Protein AF-A0AA35ZD30-F1 (afdb_monomer_lite)

pLDDT: mean 78.71, std 21.16, range [31.17, 97.94]

Foldseek 3Di:
DPPVVVCVVVVVVVVPPPQPQQDFLLNVCVVVVPDPCCLVVPQLVVQCVVVVDDSVCSRRHGPVVSVVVCVVQVVVPPDDGDDDDADVVGPVVVVVVVVVVCVVVVHDDDPQWDFDDWDDDPPDIDTDIDGHDDPDCPDPPPDPDDD

Secondary structure (DSSP, 8-state):
--SSHHHHHHHHHTTTTSS-TT-BHHHHHHHHT--HHHIIIIIHHHHHHHHT--GGGGGGSBHHHHHHHHHHTTTT-TT--------TT-HHHHHHHHHHHHHHTT-----SEEEEEEEEETTEEEEEEEE--------S-SSSS--

InterPro domains:
  IPR036188 FAD/NAD(P)-binding domain superfamily [SSF51905] (21-124)
  IPR050464 Zeta Carotene Desaturase and Related Oxidoreductases [PTHR42923] (16-121)

Structure (mmCIF, N/CA/C/O backbone):
data_AF-A0AA35ZD30-F1
#
_entry.id   AF-A0AA35ZD30-F1
#
loop_
_atom_site.group_PDB
_atom_site.id
_atom_site.type_symbol
_atom_site.label_atom_id
_atom_site.label_alt_id
_atom_site.label_comp_id
_atom_site.label_asym_id
_atom_site.label_entity_id
_atom_site.label_seq_id
_atom_site.pdbx_PDB_ins_code
_atom_site.Cartn_x
_atom_site.Cartn_y
_atom_site.Cartn_z
_atom_site.occupancy
_atom_site.B_iso_or_equiv
_atom_site.auth_seq_id
_atom_site.auth_comp_id
_atom_site.auth_asym_id
_atom_site.auth_atom_id
_atom_site.pdbx_PDB_model_num
ATOM 1 N N . MET A 1 1 ? 9.540 22.597 -26.227 1.00 37.00 1 MET A N 1
ATOM 2 C CA . MET A 1 1 ? 9.504 21.216 -26.758 1.00 37.00 1 MET A CA 1
ATOM 3 C C . MET A 1 1 ? 9.626 20.162 -25.636 1.00 37.00 1 MET A C 1
ATOM 5 O O . MET A 1 1 ? 10.320 19.176 -25.801 1.00 37.00 1 MET A O 1
ATOM 9 N N . LEU A 1 2 ? 8.950 20.347 -24.489 1.00 32.16 2 LEU A N 1
ATOM 10 C CA . LEU A 1 2 ? 8.873 19.353 -23.390 1.00 32.16 2 LEU A CA 1
ATOM 11 C C . LEU A 1 2 ? 7.456 19.239 -22.788 1.00 32.16 2 LEU A C 1
ATOM 13 O O . LEU A 1 2 ? 7.223 18.445 -21.886 1.00 32.16 2 LEU A O 1
ATOM 17 N N . ALA A 1 3 ? 6.490 20.010 -23.299 1.00 32.00 3 ALA A N 1
ATOM 18 C CA . ALA A 1 3 ? 5.101 19.966 -22.841 1.00 32.00 3 ALA A CA 1
ATOM 19 C C . ALA A 1 3 ? 4.276 18.854 -23.523 1.00 32.00 3 ALA A C 1
ATOM 21 O O . ALA A 1 3 ? 3.202 18.517 -23.044 1.00 32.00 3 ALA A O 1
ATOM 22 N N . SER A 1 4 ? 4.787 18.249 -24.603 1.00 39.75 4 SER A N 1
ATOM 23 C CA . SER A 1 4 ? 4.033 17.289 -25.427 1.00 39.75 4 SER A CA 1
ATOM 24 C C . SER A 1 4 ? 4.191 15.821 -25.004 1.00 39.75 4 SER A C 1
ATOM 26 O O . SER A 1 4 ? 3.427 14.985 -25.463 1.00 39.75 4 SER A O 1
ATOM 28 N N . SER A 1 5 ? 5.134 15.488 -24.112 1.00 43.97 5 SER A N 1
ATOM 29 C CA . SER A 1 5 ? 5.303 14.113 -23.596 1.00 43.97 5 SER A CA 1
ATOM 30 C C . SER A 1 5 ? 4.471 13.842 -22.334 1.00 43.97 5 SER A C 1
ATOM 32 O O . SER A 1 5 ? 4.043 12.713 -22.108 1.00 43.97 5 SER A O 1
ATOM 34 N N . LYS A 1 6 ? 4.183 14.881 -21.537 1.00 39.41 6 LYS A N 1
ATOM 35 C CA . LYS A 1 6 ? 3.445 14.762 -20.266 1.00 39.41 6 LYS A CA 1
ATOM 36 C C . LYS A 1 6 ? 1.958 14.445 -20.468 1.00 39.41 6 LYS A C 1
ATOM 38 O O . LYS A 1 6 ? 1.339 13.843 -19.599 1.00 39.41 6 LYS A O 1
ATOM 43 N N . VAL A 1 7 ? 1.416 14.859 -21.612 1.00 41.09 7 VAL A N 1
ATOM 44 C CA . VAL A 1 7 ? 0.017 14.647 -21.997 1.00 41.09 7 VAL A CA 1
ATOM 45 C C . VAL A 1 7 ? -0.193 13.223 -22.526 1.00 41.09 7 VAL A C 1
ATOM 47 O O . VAL A 1 7 ? -1.138 12.578 -22.100 1.00 41.09 7 VAL A O 1
ATOM 50 N N . MET A 1 8 ? 0.748 12.668 -23.304 1.00 41.56 8 MET A N 1
ATOM 51 C CA . MET A 1 8 ? 0.656 11.287 -23.812 1.00 41.56 8 MET A CA 1
ATOM 52 C C . MET A 1 8 ? 0.551 10.249 -22.683 1.00 41.56 8 MET A C 1
ATOM 54 O O . MET A 1 8 ? -0.404 9.493 -22.654 1.00 41.56 8 MET A O 1
ATOM 58 N N . TYR A 1 9 ? 1.442 10.266 -21.683 1.00 45.41 9 TYR A N 1
ATOM 59 C CA . TYR A 1 9 ? 1.444 9.220 -20.640 1.00 45.41 9 TYR A CA 1
ATOM 60 C C . TYR A 1 9 ? 0.187 9.224 -19.745 1.00 45.41 9 TYR A C 1
ATOM 62 O O . TYR A 1 9 ? -0.208 8.186 -19.222 1.00 45.41 9 TYR A O 1
ATOM 70 N N . LEU A 1 10 ? -0.449 10.387 -19.551 1.00 42.97 10 LEU A N 1
ATOM 71 C CA . LEU A 1 10 ? -1.647 10.524 -18.712 1.00 42.97 10 LEU A CA 1
ATOM 72 C C . LEU A 1 10 ? -2.951 10.355 -19.508 1.00 42.97 10 LEU A C 1
ATOM 74 O O . LEU A 1 10 ? -3.907 9.788 -18.979 1.00 42.97 10 LEU A O 1
ATOM 78 N N . GLU A 1 11 ? -2.993 10.791 -20.771 1.00 45.66 11 GLU A N 1
ATOM 79 C CA . GLU A 1 11 ? -4.146 10.569 -21.657 1.00 45.66 11 GLU A CA 1
ATOM 80 C C . GLU A 1 11 ? -4.261 9.106 -22.111 1.00 45.66 11 GLU A C 1
ATOM 82 O O . GLU A 1 11 ? -5.369 8.617 -22.333 1.00 45.66 11 GLU A O 1
ATOM 87 N N . GLU A 1 12 ? -3.144 8.382 -22.192 1.00 48.53 12 GLU A N 1
ATOM 88 C CA . GLU A 1 12 ? -3.114 6.948 -22.502 1.00 48.53 12 GLU A CA 1
ATOM 89 C C . GLU A 1 12 ? -3.554 6.107 -21.284 1.00 48.53 12 GLU A C 1
ATOM 91 O O . GLU A 1 12 ? -4.259 5.115 -21.440 1.00 48.53 12 GLU A O 1
ATOM 96 N N . PHE A 1 13 ? -3.295 6.566 -20.050 1.00 46.81 13 PHE A N 1
ATOM 97 C CA . PHE A 1 13 ? -3.707 5.864 -18.822 1.00 46.81 13 PHE A CA 1
ATOM 98 C C . PHE A 1 13 ? -5.196 6.044 -18.476 1.00 46.81 13 PHE A C 1
ATOM 100 O O . PHE A 1 13 ? -5.800 5.154 -17.883 1.00 46.81 13 PHE A O 1
ATOM 107 N N . GLN A 1 14 ? -5.847 7.143 -18.880 1.00 48.19 14 GLN A N 1
ATOM 108 C CA . GLN A 1 14 ? -7.320 7.219 -18.824 1.00 48.19 14 GLN A CA 1
ATOM 109 C C . GLN A 1 14 ? -7.992 6.236 -19.805 1.00 48.19 14 GLN A C 1
ATOM 111 O O . GLN A 1 14 ? -9.171 5.927 -19.642 1.00 48.19 14 GLN A O 1
ATOM 116 N N . ARG A 1 15 ? -7.231 5.692 -20.770 1.00 47.25 15 ARG A N 1
ATOM 117 C CA . ARG A 1 15 ? -7.611 4.573 -21.646 1.00 47.25 15 ARG A CA 1
ATOM 118 C C . ARG A 1 15 ? -7.031 3.221 -21.206 1.00 47.25 15 ARG A C 1
ATOM 120 O O . ARG A 1 15 ? -7.078 2.286 -21.996 1.00 47.25 15 ARG A O 1
ATOM 127 N N . ASN A 1 16 ? -6.544 3.059 -19.969 1.00 51.16 16 ASN A N 1
ATOM 128 C CA . ASN A 1 16 ? -6.141 1.745 -19.426 1.00 51.16 16 ASN A CA 1
ATOM 129 C C . ASN A 1 16 ? -7.343 0.830 -19.121 1.00 51.16 16 ASN A C 1
ATOM 131 O O . ASN A 1 16 ? -7.449 0.237 -18.051 1.00 51.16 16 ASN A O 1
ATOM 135 N N . GLN A 1 17 ? -8.266 0.714 -20.070 1.00 50.81 17 GLN A N 1
ATOM 136 C CA . GLN A 1 17 ? -9.267 -0.347 -20.094 1.00 50.81 17 GLN A CA 1
ATOM 137 C C . GLN A 1 17 ? -8.713 -1.642 -20.722 1.00 50.81 17 GLN A C 1
ATOM 139 O O . GLN A 1 17 ? -9.385 -2.663 -20.643 1.00 50.81 17 GLN A O 1
ATOM 144 N N . ASP A 1 18 ? -7.491 -1.618 -21.279 1.00 53.69 18 ASP A N 1
ATOM 145 C CA . ASP A 1 18 ? -6.877 -2.753 -21.990 1.00 53.69 18 ASP A CA 1
ATOM 146 C C . ASP A 1 18 ? -5.871 -3.580 -21.162 1.00 53.69 18 ASP A C 1
ATOM 148 O O . ASP A 1 18 ? -5.391 -4.604 -21.646 1.00 53.69 18 ASP A O 1
ATOM 152 N N . ILE A 1 19 ? -5.537 -3.188 -19.921 1.00 61.03 19 ILE A N 1
ATOM 153 C CA . ILE A 1 19 ? -4.709 -4.043 -19.049 1.00 61.03 19 ILE A CA 1
ATOM 154 C C . ILE A 1 19 ? -5.625 -5.079 -18.412 1.00 61.03 19 ILE A C 1
ATOM 156 O O . ILE A 1 19 ? -6.467 -4.737 -17.576 1.00 61.03 19 ILE A O 1
ATOM 160 N N . SER A 1 20 ? -5.442 -6.347 -18.778 1.00 68.69 20 SER A N 1
ATOM 161 C CA . SER A 1 20 ? -6.152 -7.431 -18.113 1.00 68.69 20 SER A CA 1
ATOM 162 C C . SER A 1 20 ? -5.804 -7.425 -16.624 1.00 68.69 20 SER A C 1
ATOM 164 O O . SER A 1 20 ? -4.640 -7.293 -16.239 1.00 68.69 20 SER A O 1
ATOM 166 N N . HIS A 1 21 ? -6.805 -7.605 -15.760 1.00 72.31 21 HIS A N 1
ATOM 167 C CA . HIS A 1 21 ? -6.572 -7.748 -14.319 1.00 72.31 21 HIS A CA 1
ATOM 168 C C . HIS A 1 21 ? -5.692 -8.964 -13.979 1.00 72.31 21 HIS A C 1
ATOM 170 O O . HIS A 1 21 ? -5.101 -8.998 -12.895 1.00 72.31 21 HIS A O 1
ATOM 176 N N . ASP A 1 22 ? -5.577 -9.904 -14.918 1.00 81.75 22 ASP A N 1
ATOM 177 C CA . ASP A 1 22 ? -4.798 -11.131 -14.792 1.00 81.75 22 ASP A CA 1
ATOM 178 C C . ASP A 1 22 ? -3.335 -10.979 -15.249 1.00 81.75 22 ASP A C 1
ATOM 180 O O . ASP A 1 22 ? -2.520 -11.859 -14.966 1.00 81.75 22 ASP A O 1
ATOM 184 N N . ASP A 1 23 ? -2.971 -9.872 -15.911 1.00 88.44 23 ASP A N 1
ATOM 185 C CA . ASP A 1 23 ? -1.604 -9.672 -16.399 1.00 88.44 23 ASP A CA 1
ATOM 186 C C . ASP A 1 23 ? -0.630 -9.408 -15.248 1.00 88.44 23 ASP A C 1
ATOM 188 O O . ASP A 1 23 ? -0.871 -8.601 -14.335 1.00 88.44 23 ASP A O 1
ATOM 192 N N . THR A 1 24 ? 0.533 -10.053 -15.318 1.00 94.69 24 THR A N 1
ATOM 193 C CA . THR A 1 24 ? 1.618 -9.799 -14.373 1.00 94.69 24 THR A CA 1
ATOM 194 C C . THR A 1 24 ? 2.458 -8.597 -14.801 1.00 94.69 24 THR A C 1
ATOM 196 O O . THR A 1 24 ? 2.504 -8.213 -15.973 1.00 94.69 24 THR A O 1
ATOM 199 N N . LEU A 1 25 ? 3.197 -8.006 -13.856 1.00 91.75 25 LEU A N 1
ATOM 200 C CA . LEU A 1 25 ? 4.192 -6.974 -14.157 1.00 91.75 25 LEU A CA 1
ATOM 201 C C . LEU A 1 25 ? 5.199 -7.449 -15.212 1.00 91.75 25 LEU A C 1
ATOM 203 O O . LEU A 1 25 ? 5.630 -6.647 -16.038 1.00 91.75 25 LEU A O 1
ATOM 207 N N . TRP A 1 26 ? 5.550 -8.737 -15.213 1.00 93.81 26 TRP A N 1
ATOM 208 C CA . TRP A 1 26 ? 6.401 -9.322 -16.244 1.00 93.81 26 TRP A CA 1
ATOM 209 C C . TRP A 1 26 ? 5.797 -9.202 -17.646 1.00 93.81 26 TRP A C 1
ATOM 211 O O . TRP A 1 26 ? 6.482 -8.748 -18.565 1.00 93.81 26 TRP A O 1
ATOM 221 N N . ASP A 1 27 ? 4.526 -9.574 -17.806 1.00 91.44 27 ASP A N 1
ATOM 222 C CA . ASP A 1 27 ? 3.831 -9.553 -19.099 1.00 91.44 27 ASP A CA 1
ATOM 223 C C . ASP A 1 27 ? 3.740 -8.126 -19.644 1.00 91.44 27 ASP A C 1
ATOM 225 O O . ASP A 1 27 ? 4.051 -7.868 -20.813 1.00 91.44 27 ASP A O 1
ATOM 229 N N . PHE A 1 28 ? 3.433 -7.171 -18.764 1.00 89.12 28 PHE A N 1
ATOM 230 C CA . PHE A 1 28 ? 3.413 -5.750 -19.095 1.00 89.12 28 PHE A CA 1
ATOM 231 C C . PHE A 1 28 ? 4.792 -5.242 -19.538 1.00 89.12 28 PHE A C 1
ATOM 233 O O . PHE A 1 28 ? 4.936 -4.607 -20.583 1.00 89.12 28 PHE A O 1
ATOM 240 N N . ILE A 1 29 ? 5.839 -5.552 -18.776 1.00 90.81 29 ILE A N 1
ATOM 241 C CA . ILE A 1 29 ? 7.193 -5.073 -19.069 1.00 90.81 29 ILE A CA 1
ATOM 242 C C . ILE A 1 29 ? 7.717 -5.639 -20.386 1.00 90.81 29 ILE A C 1
ATOM 244 O O . ILE A 1 29 ? 8.316 -4.913 -21.185 1.00 90.81 29 ILE A O 1
ATOM 248 N N . LYS A 1 30 ? 7.492 -6.937 -20.605 1.00 90.31 30 LYS A N 1
ATOM 249 C CA . LYS A 1 30 ? 7.960 -7.647 -21.789 1.00 90.31 30 LYS A CA 1
ATOM 250 C C . LYS A 1 30 ? 7.258 -7.157 -23.054 1.00 90.31 30 LYS A C 1
ATOM 252 O O . LYS A 1 30 ? 7.929 -6.969 -24.064 1.00 90.31 30 LYS A O 1
ATOM 257 N N . SER A 1 31 ? 5.944 -6.930 -23.000 1.00 87.19 31 SER A N 1
ATOM 258 C CA . SER A 1 31 ? 5.163 -6.437 -24.147 1.00 87.19 31 SER A CA 1
ATOM 259 C C . SER A 1 31 ? 5.542 -5.014 -24.567 1.00 87.19 31 SER A C 1
ATOM 261 O O . SER A 1 31 ? 5.536 -4.712 -25.756 1.00 87.19 31 SER A O 1
ATOM 263 N N . HIS A 1 32 ? 5.947 -4.167 -23.618 1.00 85.00 32 HIS A N 1
ATOM 264 C CA . HIS A 1 32 ? 6.280 -2.759 -23.866 1.00 85.00 32 HIS A CA 1
ATOM 265 C C . HIS A 1 32 ? 7.790 -2.490 -23.998 1.00 85.00 32 HIS A C 1
ATOM 267 O O . HIS A 1 32 ? 8.204 -1.355 -24.229 1.00 85.00 32 HIS A O 1
ATOM 273 N N . GLY A 1 33 ? 8.632 -3.522 -23.866 1.00 89.06 33 GLY A N 1
ATOM 274 C CA . GLY A 1 33 ? 10.070 -3.429 -24.125 1.00 89.06 33 GLY A CA 1
ATOM 275 C C . GLY A 1 33 ? 10.871 -2.632 -23.087 1.00 89.06 33 GLY A C 1
ATOM 276 O O . GLY A 1 33 ? 11.885 -2.026 -23.439 1.00 89.06 33 GLY A O 1
ATOM 277 N N . TYR A 1 34 ? 10.459 -2.616 -21.813 1.00 88.12 34 TYR A N 1
ATOM 278 C CA . TYR A 1 34 ? 11.220 -1.903 -20.777 1.00 88.12 34 TYR A CA 1
ATOM 279 C C . TYR A 1 34 ? 12.560 -2.584 -20.468 1.00 88.12 34 TYR A C 1
ATOM 281 O O . TYR A 1 34 ? 12.651 -3.805 -20.317 1.00 88.12 34 TYR A O 1
ATOM 289 N N . SER A 1 35 ? 13.609 -1.773 -20.308 1.00 92.69 35 SER A N 1
ATOM 290 C CA . SER A 1 35 ? 14.978 -2.264 -20.131 1.00 92.69 35 SER A CA 1
ATOM 291 C C . SER A 1 35 ? 15.175 -3.043 -18.829 1.00 92.69 35 SER A C 1
ATOM 293 O O . SER A 1 35 ? 14.591 -2.735 -17.789 1.00 92.69 35 SER A O 1
ATOM 295 N N . GLU A 1 36 ? 16.074 -4.026 -18.861 1.00 92.94 36 GLU A N 1
ATOM 296 C CA . GLU A 1 36 ? 16.476 -4.782 -17.670 1.00 92.94 36 GLU A CA 1
ATOM 297 C C . GLU A 1 36 ? 17.051 -3.866 -16.575 1.00 92.94 36 GLU A C 1
ATOM 299 O O . GLU A 1 36 ? 16.827 -4.088 -15.385 1.00 92.94 36 GLU A O 1
ATOM 304 N N . LEU A 1 37 ? 17.742 -2.792 -16.974 1.00 93.62 37 LEU A N 1
ATOM 305 C CA . LEU A 1 37 ? 18.256 -1.788 -16.048 1.00 93.62 37 LEU A CA 1
ATOM 306 C C . LEU A 1 37 ? 17.121 -1.097 -15.285 1.00 93.62 37 LEU A C 1
ATOM 308 O O . LEU A 1 37 ? 17.191 -1.006 -14.065 1.00 93.62 37 LEU A O 1
ATOM 312 N N . PHE A 1 38 ? 16.062 -0.655 -15.969 1.00 90.31 38 PHE A N 1
ATOM 313 C CA . PHE A 1 38 ? 14.893 -0.060 -15.313 1.00 90.31 38 PHE A CA 1
ATOM 314 C C . PHE A 1 38 ? 14.237 -1.043 -14.336 1.00 90.31 38 PHE A C 1
ATOM 316 O O . PHE A 1 38 ? 13.922 -0.689 -13.198 1.00 90.31 38 PHE A O 1
ATOM 323 N N . GLN A 1 39 ? 14.094 -2.302 -14.753 1.00 91.62 39 GLN A N 1
ATOM 324 C CA . GLN A 1 39 ? 13.527 -3.352 -13.913 1.00 91.62 39 GLN A CA 1
ATOM 325 C C . GLN A 1 39 ? 14.338 -3.545 -12.625 1.00 91.62 39 GLN A C 1
ATOM 327 O O . GLN 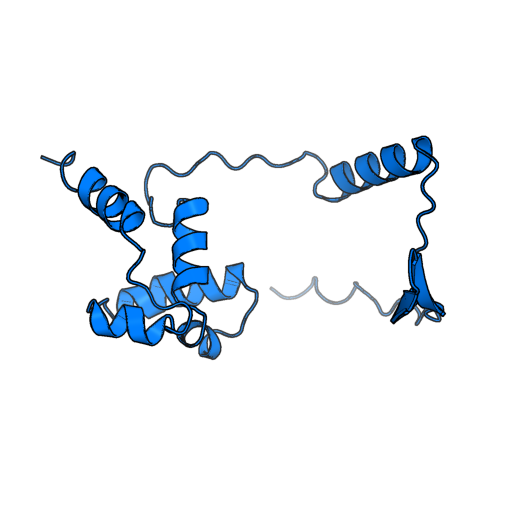A 1 39 ? 13.778 -3.508 -11.531 1.00 91.62 39 GLN A O 1
ATOM 332 N N . LYS A 1 40 ? 15.659 -3.720 -12.741 1.00 93.75 40 LYS A N 1
ATOM 333 C CA . LYS A 1 40 ? 16.544 -4.027 -11.608 1.00 93.75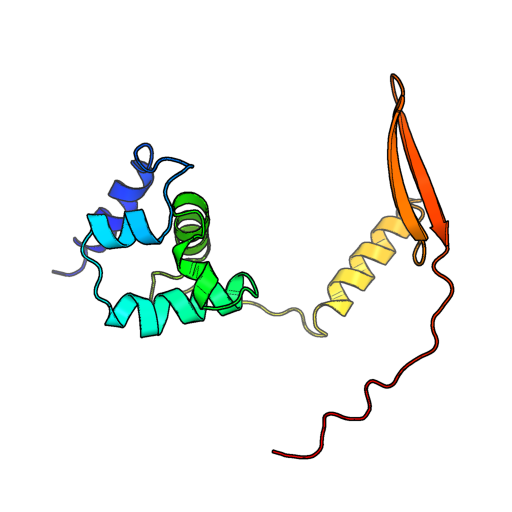 40 LYS A CA 1
ATOM 334 C C . LYS A 1 40 ? 16.853 -2.820 -10.724 1.00 93.75 40 LYS A C 1
ATOM 336 O O . LYS A 1 40 ? 16.968 -2.986 -9.516 1.00 93.75 40 LYS A O 1
ATOM 341 N N . ALA A 1 41 ? 17.006 -1.634 -11.308 1.00 91.94 41 ALA A N 1
ATOM 342 C CA . ALA A 1 41 ? 17.445 -0.441 -10.584 1.00 91.94 41 ALA A CA 1
ATOM 343 C C . ALA A 1 41 ? 16.290 0.366 -9.981 1.00 91.94 41 ALA A C 1
ATOM 345 O O . ALA A 1 41 ? 16.504 1.093 -9.015 1.00 91.94 41 ALA A O 1
ATOM 346 N N . TYR A 1 42 ? 15.080 0.252 -10.532 1.00 90.31 42 TYR A N 1
ATOM 347 C CA . TYR A 1 42 ? 13.936 1.043 -10.086 1.00 90.31 42 TYR A CA 1
ATOM 348 C C . TYR A 1 42 ? 12.758 0.164 -9.675 1.00 90.31 42 TYR A C 1
ATOM 350 O O . TYR A 1 42 ? 12.348 0.190 -8.515 1.00 90.31 42 TYR A O 1
ATOM 358 N N . LEU A 1 43 ? 12.244 -0.659 -10.593 1.00 90.88 43 LEU A N 1
ATOM 359 C CA . LEU A 1 43 ? 10.976 -1.351 -10.377 1.00 90.88 43 LEU A CA 1
ATOM 360 C C . LEU A 1 43 ? 11.047 -2.402 -9.259 1.00 90.88 43 LEU A C 1
ATOM 362 O O . LEU A 1 43 ? 10.201 -2.414 -8.368 1.00 90.88 43 LEU A O 1
ATOM 366 N N . VAL A 1 44 ? 12.051 -3.280 -9.287 1.00 94.31 44 VAL A N 1
ATOM 367 C CA . VAL A 1 44 ? 12.218 -4.334 -8.277 1.00 94.31 44 VAL A CA 1
ATOM 368 C C . VAL A 1 44 ? 12.450 -3.746 -6.883 1.00 94.31 44 VAL A C 1
ATOM 370 O O . VAL A 1 44 ? 11.713 -4.135 -5.973 1.00 94.31 44 VAL A O 1
ATOM 373 N N . PRO A 1 45 ? 13.389 -2.800 -6.682 1.00 93.31 45 PRO A N 1
ATOM 374 C CA . PRO A 1 45 ? 13.584 -2.170 -5.381 1.00 93.31 45 PRO A CA 1
ATOM 375 C C . PRO A 1 45 ? 12.325 -1.465 -4.875 1.00 93.31 45 PRO A C 1
ATOM 377 O O . PRO A 1 45 ? 11.904 -1.726 -3.751 1.00 93.31 45 PRO A O 1
ATOM 380 N N . ILE A 1 46 ? 11.674 -0.641 -5.707 1.00 91.69 46 ILE A N 1
ATOM 381 C CA . ILE A 1 4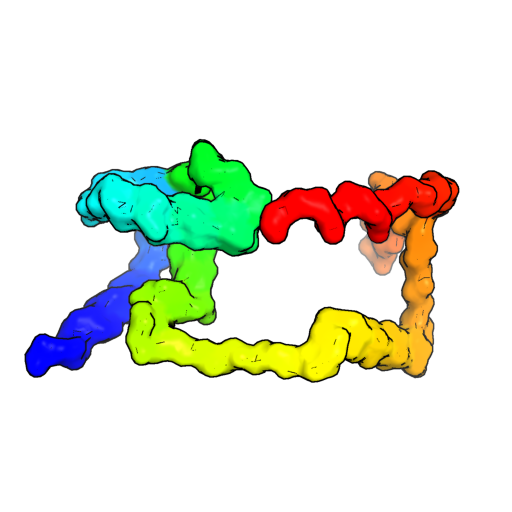6 ? 10.527 0.151 -5.251 1.00 91.69 46 ILE A CA 1
ATOM 382 C C . ILE A 1 46 ? 9.326 -0.732 -4.905 1.00 91.69 46 ILE A C 1
ATOM 384 O O . ILE A 1 46 ? 8.724 -0.544 -3.852 1.00 91.69 46 ILE A O 1
ATOM 388 N N . CYS A 1 47 ? 9.019 -1.752 -5.716 1.00 93.75 47 CYS A N 1
ATOM 389 C CA . CYS A 1 47 ? 7.942 -2.694 -5.405 1.00 93.75 47 CYS A CA 1
ATOM 390 C C . CYS A 1 47 ? 8.234 -3.472 -4.120 1.00 93.75 47 CYS A C 1
ATOM 392 O O . CYS A 1 47 ? 7.355 -3.619 -3.274 1.00 93.75 47 CYS A O 1
ATOM 394 N N . SER A 1 48 ? 9.471 -3.953 -3.963 1.00 94.12 48 SER A N 1
ATOM 395 C CA . SER A 1 48 ? 9.867 -4.723 -2.779 1.00 94.12 48 SER A CA 1
ATOM 396 C C . SER A 1 48 ? 9.725 -3.888 -1.508 1.00 94.12 48 SER A C 1
ATOM 398 O O . SER A 1 48 ? 9.226 -4.390 -0.506 1.00 94.12 48 SER A O 1
ATOM 400 N N . SER A 1 49 ? 10.096 -2.603 -1.554 1.00 92.44 49 SER A N 1
ATOM 401 C CA . SER A 1 49 ? 9.919 -1.679 -0.430 1.00 92.44 49 SER A CA 1
ATOM 402 C C . SER A 1 49 ? 8.449 -1.359 -0.150 1.00 92.44 49 SER A C 1
ATOM 404 O O . SER A 1 49 ? 8.048 -1.324 1.008 1.00 92.44 49 SER A O 1
ATOM 406 N N . LEU A 1 50 ? 7.636 -1.144 -1.188 1.00 91.12 50 LEU A N 1
ATOM 407 C CA . LEU A 1 50 ? 6.228 -0.761 -1.037 1.00 91.12 50 LEU A CA 1
ATOM 408 C C . LEU A 1 50 ? 5.356 -1.899 -0.503 1.00 91.12 50 LEU A C 1
ATOM 410 O O . LEU A 1 50 ? 4.570 -1.692 0.417 1.00 91.12 50 LEU A O 1
ATOM 414 N N . TRP A 1 51 ? 5.507 -3.100 -1.058 1.00 93.69 51 TRP A N 1
ATOM 415 C CA . TRP A 1 51 ? 4.702 -4.264 -0.676 1.00 93.69 51 TRP A CA 1
ATOM 416 C C . TRP A 1 51 ? 5.412 -5.200 0.300 1.00 93.69 51 TRP A C 1
ATOM 418 O O . TRP A 1 51 ? 4.891 -6.272 0.598 1.00 93.69 51 TRP A O 1
ATOM 428 N N . SER A 1 52 ? 6.586 -4.805 0.812 1.00 92.44 52 SER A N 1
ATOM 429 C CA . SER A 1 52 ? 7.396 -5.605 1.745 1.00 92.44 52 SER A CA 1
ATOM 430 C C . SER A 1 52 ? 7.566 -7.059 1.281 1.00 92.44 52 SER A C 1
ATOM 432 O O . SER A 1 52 ? 7.529 -7.996 2.077 1.00 92.44 52 SER A O 1
ATOM 434 N N . CYS A 1 53 ? 7.706 -7.255 -0.032 1.00 91.88 53 CYS A N 1
ATOM 435 C CA . CYS A 1 53 ? 7.747 -8.569 -0.657 1.00 91.88 53 CYS A CA 1
ATOM 436 C C . CYS A 1 53 ? 9.168 -8.910 -1.136 1.00 91.88 53 CYS A C 1
ATOM 438 O O . CYS A 1 53 ? 9.916 -8.006 -1.516 1.00 91.88 53 CYS A O 1
ATOM 440 N N . PRO A 1 54 ? 9.559 -10.198 -1.188 1.00 94.88 54 PRO A N 1
ATOM 441 C CA . PRO A 1 54 ? 10.867 -10.578 -1.713 1.00 94.88 54 PRO A CA 1
ATOM 442 C C . PRO A 1 54 ? 11.040 -10.168 -3.184 1.00 94.88 54 PRO A C 1
ATOM 444 O O . PRO A 1 54 ? 10.128 -10.317 -3.992 1.00 94.88 54 PRO A O 1
ATOM 447 N N . THR A 1 55 ? 12.237 -9.737 -3.579 1.00 93.25 55 THR A N 1
ATOM 448 C CA . THR A 1 55 ? 12.518 -9.227 -4.939 1.00 93.25 55 THR A CA 1
ATOM 449 C C . THR A 1 55 ? 12.108 -10.187 -6.063 1.00 93.25 55 THR A C 1
ATOM 451 O O . THR A 1 55 ? 11.572 -9.763 -7.085 1.00 93.25 55 THR A O 1
ATOM 454 N N . HIS A 1 56 ? 12.289 -11.495 -5.862 1.00 92.19 56 HIS A N 1
ATOM 455 C CA . HIS A 1 56 ? 11.948 -12.534 -6.840 1.00 92.19 56 HIS A CA 1
ATOM 456 C C . HIS A 1 56 ? 10.434 -12.740 -7.040 1.00 92.19 56 HIS A C 1
ATOM 458 O O . HIS A 1 56 ? 10.041 -13.523 -7.909 1.00 92.19 56 HIS A O 1
ATOM 464 N N . VAL A 1 57 ? 9.572 -12.096 -6.240 1.00 94.25 57 VAL A N 1
ATOM 465 C CA . VAL A 1 57 ? 8.109 -12.139 -6.417 1.00 94.25 57 VAL A CA 1
ATOM 466 C C . VAL A 1 57 ? 7.567 -10.925 -7.163 1.00 94.25 57 VAL A C 1
ATOM 468 O O . VAL A 1 57 ? 6.464 -11.010 -7.693 1.00 94.25 57 VAL A O 1
ATOM 471 N N . VAL A 1 58 ? 8.338 -9.834 -7.262 1.00 95.00 58 VAL A N 1
ATOM 472 C CA . VAL A 1 58 ? 7.879 -8.557 -7.838 1.00 95.00 58 VAL A CA 1
ATOM 473 C C . VAL A 1 58 ? 7.306 -8.735 -9.242 1.00 95.00 58 VAL A C 1
ATOM 475 O O . VAL A 1 58 ? 6.236 -8.223 -9.544 1.00 95.00 58 VAL A O 1
ATOM 478 N N . MET A 1 59 ? 7.969 -9.516 -10.093 1.00 94.62 59 MET A N 1
ATOM 479 C CA . MET A 1 59 ? 7.531 -9.720 -11.479 1.00 94.62 59 MET A CA 1
ATOM 480 C C . MET A 1 59 ? 6.223 -10.516 -11.608 1.00 94.62 59 MET A C 1
ATOM 482 O O . MET A 1 59 ? 5.617 -10.501 -12.671 1.00 94.62 59 MET A O 1
ATOM 486 N N . ARG A 1 60 ? 5.768 -11.177 -10.533 1.00 94.94 60 ARG A N 1
ATOM 487 C CA . ARG A 1 60 ? 4.475 -11.880 -10.465 1.00 94.94 60 ARG A CA 1
ATOM 488 C C . ARG A 1 60 ? 3.351 -11.023 -9.881 1.00 94.94 60 ARG A C 1
ATOM 490 O O . ARG A 1 60 ? 2.228 -11.504 -9.775 1.00 94.94 60 ARG A O 1
ATOM 497 N N . LEU A 1 61 ? 3.638 -9.792 -9.454 1.00 92.62 61 LEU A N 1
ATOM 498 C CA . LEU A 1 61 ? 2.595 -8.873 -9.001 1.00 92.62 61 LEU A CA 1
ATOM 499 C C . LEU A 1 61 ? 1.668 -8.528 -10.171 1.00 92.62 61 LEU A C 1
ATOM 501 O O . LEU A 1 61 ? 2.113 -8.466 -11.316 1.00 92.62 61 LEU A O 1
ATOM 505 N N . SER A 1 62 ? 0.399 -8.261 -9.870 1.00 91.94 62 SER A N 1
ATOM 506 C CA . SER A 1 62 ? -0.565 -7.749 -10.848 1.00 91.94 62 SER A CA 1
ATOM 507 C C . SER A 1 62 ? -0.066 -6.426 -11.438 1.00 91.94 62 SER A C 1
ATOM 509 O O . SER A 1 62 ? 0.203 -5.473 -10.694 1.00 91.94 62 SER A O 1
ATOM 511 N N . ALA A 1 63 ? 0.026 -6.355 -12.770 1.00 89.50 63 ALA A N 1
ATOM 512 C CA . ALA A 1 63 ? 0.401 -5.134 -13.477 1.00 89.50 63 ALA A CA 1
ATOM 513 C C . ALA A 1 63 ? -0.592 -4.009 -13.181 1.00 89.50 63 ALA A C 1
ATOM 515 O O . ALA A 1 63 ? -0.182 -2.902 -12.828 1.00 89.50 63 ALA A O 1
ATOM 516 N N . PHE A 1 64 ? -1.891 -4.318 -13.222 1.00 86.38 64 PHE A N 1
ATOM 517 C CA . PHE A 1 64 ? -2.952 -3.369 -12.899 1.00 86.38 64 PHE A CA 1
ATOM 518 C C . PHE A 1 64 ? -2.751 -2.741 -11.515 1.00 86.38 64 PHE A C 1
ATOM 520 O O . PHE A 1 64 ? -2.744 -1.516 -11.380 1.00 86.38 64 PHE A O 1
ATOM 527 N N . SER A 1 65 ? -2.540 -3.569 -10.487 1.00 85.88 65 SER A N 1
ATOM 528 C CA . SER A 1 65 ? -2.386 -3.089 -9.107 1.00 85.88 65 SER A CA 1
ATOM 529 C C . SER A 1 65 ? -1.150 -2.205 -8.945 1.00 85.88 65 SER A C 1
ATOM 531 O O . SER A 1 65 ? -1.231 -1.118 -8.368 1.00 85.88 65 SER A O 1
ATOM 533 N N . ALA A 1 66 ? -0.011 -2.648 -9.479 1.00 89.12 66 ALA A N 1
ATOM 534 C CA . ALA A 1 66 ? 1.252 -1.940 -9.324 1.00 89.12 66 ALA A CA 1
ATOM 535 C C . ALA A 1 66 ? 1.274 -0.606 -10.086 1.00 89.12 66 ALA A C 1
ATOM 537 O O . ALA A 1 66 ? 1.624 0.429 -9.517 1.00 89.12 66 ALA A O 1
ATOM 538 N N . LEU A 1 67 ? 0.847 -0.604 -11.351 1.00 86.56 67 LEU A N 1
ATOM 539 C CA . LEU A 1 67 ? 0.836 0.597 -12.187 1.00 86.56 67 LEU A CA 1
ATOM 540 C C . LEU A 1 67 ? -0.192 1.620 -11.696 1.00 86.56 67 LEU A C 1
ATOM 542 O O . LEU A 1 67 ? 0.110 2.814 -11.651 1.00 86.56 67 LEU A O 1
ATOM 546 N N . SER A 1 68 ? -1.371 1.163 -11.256 1.00 83.56 68 SER A N 1
ATOM 547 C CA . SER A 1 68 ? -2.377 2.037 -10.639 1.00 83.56 68 SER A CA 1
ATOM 548 C C . SER A 1 68 ? -1.842 2.680 -9.363 1.00 83.56 68 SER A C 1
ATOM 550 O O . SER A 1 68 ? -2.002 3.884 -9.162 1.00 83.56 68 SER A O 1
ATOM 552 N N . TYR A 1 69 ? -1.145 1.909 -8.520 1.00 86.94 69 TYR A N 1
ATOM 553 C CA . TYR A 1 69 ? -0.510 2.445 -7.320 1.00 86.94 69 TYR A CA 1
ATOM 554 C C . TYR A 1 69 ? 0.526 3.520 -7.669 1.00 86.94 69 TYR A C 1
ATOM 556 O O . TYR A 1 69 ? 0.483 4.612 -7.103 1.00 86.94 69 TYR A O 1
ATOM 564 N N . PHE A 1 70 ? 1.419 3.258 -8.626 1.00 86.19 70 PHE A N 1
ATOM 565 C CA . PHE A 1 70 ? 2.430 4.231 -9.046 1.00 86.19 70 PHE A CA 1
ATOM 566 C C . PHE A 1 70 ? 1.828 5.513 -9.612 1.00 86.19 70 PHE A C 1
ATOM 568 O O . PHE A 1 70 ? 2.330 6.598 -9.314 1.00 86.19 70 PHE A O 1
ATOM 575 N N . ASN A 1 71 ? 0.745 5.402 -10.380 1.00 81.19 71 ASN A N 1
ATOM 576 C CA . ASN A 1 71 ? 0.035 6.556 -10.911 1.00 81.19 71 ASN A CA 1
ATOM 577 C C . ASN A 1 71 ? -0.594 7.396 -9.788 1.00 81.19 71 ASN A C 1
ATOM 579 O O . ASN A 1 71 ? -0.351 8.601 -9.707 1.00 81.19 71 ASN A O 1
ATOM 583 N N . ASN A 1 72 ? -1.320 6.745 -8.875 1.00 81.06 72 ASN A N 1
ATOM 584 C CA . ASN A 1 72 ? -2.000 7.405 -7.757 1.00 81.06 72 ASN A CA 1
ATOM 585 C C . ASN A 1 72 ? -1.026 8.077 -6.778 1.00 81.06 72 ASN A C 1
ATOM 587 O O . ASN A 1 72 ? -1.380 9.064 -6.143 1.00 81.06 72 ASN A O 1
ATOM 591 N N . HIS A 1 73 ? 0.203 7.563 -6.673 1.00 81.69 73 HIS A N 1
ATOM 592 C CA . HIS A 1 73 ? 1.240 8.088 -5.777 1.00 81.69 73 HIS A CA 1
ATOM 593 C C . HIS A 1 73 ? 2.308 8.915 -6.508 1.00 81.69 73 HIS A C 1
ATOM 595 O O . HIS A 1 73 ? 3.336 9.248 -5.920 1.00 81.69 73 HIS A O 1
ATOM 601 N N . HIS A 1 74 ? 2.080 9.248 -7.785 1.00 79.94 74 HIS A N 1
ATOM 602 C CA . HIS A 1 74 ? 2.985 10.042 -8.623 1.00 79.94 74 HIS A CA 1
ATOM 603 C C . HIS A 1 74 ? 4.428 9.513 -8.683 1.00 79.94 74 HIS A C 1
ATOM 605 O O . HIS A 1 74 ? 5.368 10.276 -8.901 1.00 79.94 74 HIS A O 1
ATOM 611 N N . LEU A 1 75 ? 4.619 8.201 -8.537 1.00 80.62 75 LEU A N 1
ATOM 612 C CA . LEU A 1 75 ? 5.950 7.597 -8.448 1.00 80.62 75 LEU A CA 1
ATOM 613 C C . LEU A 1 75 ? 6.720 7.665 -9.774 1.00 80.62 75 LEU A C 1
ATOM 615 O O . LEU A 1 75 ? 7.947 7.705 -9.767 1.00 80.62 75 LEU A O 1
ATOM 619 N N . PHE A 1 76 ? 6.022 7.812 -10.902 1.00 74.50 76 PHE A N 1
ATOM 620 C CA . PHE A 1 76 ? 6.644 8.063 -12.206 1.00 74.50 76 PHE A CA 1
ATOM 621 C C . PHE A 1 76 ? 7.143 9.509 -12.403 1.00 74.50 76 PHE A C 1
ATOM 623 O O . PHE A 1 76 ? 7.842 9.793 -13.376 1.00 74.50 76 PHE A O 1
ATOM 630 N N . GLN A 1 77 ? 6.799 10.448 -11.515 1.00 69.31 77 GLN A N 1
ATOM 631 C CA . GLN A 1 77 ? 7.163 11.861 -11.657 1.00 69.31 77 GLN A CA 1
ATOM 632 C C . GLN A 1 77 ? 8.475 12.171 -10.921 1.00 69.31 77 GLN A C 1
ATOM 634 O O . GLN A 1 77 ? 8.471 12.573 -9.763 1.00 69.31 77 GLN A O 1
ATOM 639 N N . MET A 1 78 ? 9.612 12.042 -11.612 1.00 60.47 78 MET A N 1
ATOM 640 C CA . MET A 1 78 ? 10.945 12.215 -11.002 1.00 60.47 78 MET A CA 1
ATOM 641 C C . MET A 1 78 ? 11.256 13.626 -10.462 1.00 60.47 78 MET A C 1
ATOM 643 O O . MET A 1 78 ? 12.124 13.758 -9.606 1.00 60.47 78 MET A O 1
ATOM 647 N N . PHE A 1 79 ? 10.573 14.681 -10.928 1.00 58.00 79 PHE A N 1
ATOM 648 C CA . PHE A 1 79 ? 10.954 16.076 -10.628 1.00 58.00 79 PHE A CA 1
ATOM 649 C C . PHE A 1 79 ? 9.850 16.940 -9.994 1.00 58.00 79 PHE A C 1
ATOM 651 O O . PHE A 1 79 ? 10.067 18.127 -9.765 1.00 58.00 79 PHE A O 1
ATOM 658 N N . SER A 1 80 ? 8.669 16.388 -9.701 1.00 62.41 80 SER A N 1
ATOM 659 C CA . SER A 1 80 ? 7.547 17.163 -9.138 1.00 62.41 80 SER A CA 1
ATOM 660 C C . SER A 1 80 ? 6.639 16.330 -8.232 1.00 62.41 80 SER A C 1
ATOM 662 O O . SER A 1 80 ? 5.418 16.370 -8.374 1.00 62.41 80 SER A O 1
ATOM 664 N N . GLY A 1 81 ? 7.229 15.533 -7.341 1.00 64.94 81 GLY A N 1
ATOM 665 C CA . GLY A 1 81 ? 6.460 14.757 -6.370 1.00 64.94 81 GLY A CA 1
ATOM 666 C C . GLY A 1 81 ? 5.703 15.660 -5.383 1.00 64.94 81 GLY A C 1
ATOM 667 O O . GLY A 1 81 ? 6.153 16.774 -5.098 1.00 64.94 81 GLY A O 1
ATOM 668 N N . PRO A 1 82 ? 4.561 15.204 -4.844 1.00 70.81 82 PRO A N 1
ATOM 669 C CA . PRO A 1 82 ? 3.870 15.925 -3.784 1.00 70.81 82 PRO A CA 1
ATOM 670 C C . PRO A 1 82 ? 4.770 16.044 -2.547 1.00 70.81 82 PRO A C 1
ATOM 672 O O . PRO A 1 82 ? 5.554 15.145 -2.233 1.00 70.81 82 PRO A O 1
ATOM 675 N N . GLN A 1 83 ? 4.638 17.149 -1.813 1.00 80.38 83 GLN A N 1
ATOM 676 C CA . GLN A 1 83 ? 5.275 17.276 -0.507 1.00 80.38 83 GLN A CA 1
ATOM 677 C C . GLN A 1 83 ? 4.637 16.266 0.454 1.00 80.38 83 GLN A C 1
ATOM 679 O O . GLN A 1 83 ? 3.466 16.390 0.813 1.00 80.38 83 GLN A O 1
ATOM 684 N N . TRP A 1 84 ? 5.416 15.285 0.904 1.00 83.25 84 TRP A N 1
ATOM 685 C CA . TRP A 1 84 ? 4.983 14.358 1.944 1.00 83.25 84 TRP A CA 1
ATOM 686 C C . TRP A 1 84 ? 5.040 15.060 3.301 1.00 83.25 84 TRP A C 1
ATOM 688 O O . TRP A 1 84 ? 6.095 15.546 3.720 1.00 83.25 84 TRP A O 1
ATOM 698 N N . TYR A 1 85 ? 3.897 15.137 3.979 1.00 88.19 85 TYR A N 1
ATOM 699 C CA . TYR A 1 85 ? 3.804 15.665 5.335 1.00 88.19 85 TYR A CA 1
ATOM 700 C C . TYR A 1 85 ? 3.906 14.531 6.348 1.00 88.19 85 TYR A C 1
ATOM 702 O O . TYR A 1 85 ? 3.352 13.451 6.155 1.00 88.19 85 TYR A O 1
ATOM 710 N N . ILE A 1 86 ? 4.576 14.809 7.462 1.00 91.31 86 ILE A N 1
ATOM 711 C CA . ILE A 1 86 ? 4.647 13.898 8.601 1.00 91.31 86 ILE A CA 1
ATOM 712 C C . ILE A 1 86 ? 3.855 14.464 9.775 1.00 91.31 86 ILE A C 1
ATOM 714 O O . ILE A 1 86 ? 3.838 15.672 10.022 1.00 91.31 86 ILE A O 1
ATOM 718 N N . VAL A 1 87 ? 3.225 13.578 10.540 1.00 94.38 87 VAL A N 1
ATOM 719 C CA . VAL A 1 87 ? 2.618 13.946 11.819 1.00 94.38 87 VAL A CA 1
ATOM 720 C C . VAL A 1 87 ? 3.727 14.024 12.867 1.00 94.38 87 VAL A C 1
ATOM 722 O O . VAL A 1 87 ? 4.460 13.056 13.080 1.00 94.38 87 VAL A O 1
ATOM 725 N N . ARG A 1 88 ? 3.867 15.174 13.540 1.00 94.69 88 ARG A N 1
ATOM 726 C CA . ARG A 1 88 ? 4.795 15.309 14.675 1.00 94.69 88 ARG A CA 1
ATOM 727 C C . ARG A 1 88 ? 4.417 14.308 15.770 1.00 94.69 88 ARG A C 1
ATOM 729 O O . ARG A 1 88 ? 3.259 14.259 16.171 1.00 94.69 88 ARG A O 1
ATOM 736 N N . GLY A 1 89 ? 5.399 13.545 16.251 1.00 93.12 89 GLY A N 1
ATOM 737 C CA . GLY A 1 89 ? 5.176 12.436 17.191 1.00 93.12 89 GLY A CA 1
ATOM 738 C C . GLY A 1 89 ? 4.869 11.089 16.522 1.00 93.12 89 GLY A C 1
ATOM 739 O O . GLY A 1 89 ? 4.745 10.081 17.212 1.00 93.12 89 GLY A O 1
ATOM 740 N N . GLY A 1 90 ? 4.812 11.042 15.186 1.00 94.06 90 GLY A N 1
ATOM 741 C CA . GLY A 1 90 ? 4.685 9.806 14.420 1.00 94.06 90 GLY A CA 1
ATOM 742 C C . GLY A 1 90 ? 3.286 9.191 14.461 1.00 94.06 90 GLY A C 1
ATOM 743 O O . GLY A 1 90 ? 2.286 9.861 14.726 1.00 94.06 90 GLY A O 1
ATOM 744 N N . SER A 1 91 ? 3.213 7.890 14.168 1.00 94.12 91 SER A N 1
ATOM 745 C CA . SER A 1 91 ? 1.941 7.171 14.033 1.00 94.12 91 SER A CA 1
ATOM 746 C C . SER A 1 91 ? 1.129 7.102 15.323 1.00 94.12 91 SER A C 1
ATOM 748 O O . SER A 1 91 ? -0.100 7.173 15.297 1.00 94.12 91 SER A O 1
ATOM 750 N N . GLN A 1 92 ? 1.809 7.054 16.468 1.00 94.81 92 GLN A N 1
ATOM 751 C CA . GLN A 1 92 ? 1.171 7.013 17.783 1.00 94.81 92 GLN A CA 1
ATOM 752 C C . GLN A 1 92 ? 0.245 8.212 18.018 1.00 94.81 92 GLN A C 1
ATOM 754 O O . GLN A 1 92 ? -0.776 8.079 18.692 1.00 94.81 92 GLN A O 1
ATOM 759 N N . THR A 1 93 ? 0.554 9.369 17.425 1.00 97.00 93 THR A N 1
ATOM 760 C CA . THR A 1 93 ? -0.238 10.589 17.581 1.00 97.00 93 THR A CA 1
ATOM 761 C C . THR A 1 93 ? -1.636 10.455 16.985 1.00 97.00 93 THR A C 1
ATOM 763 O O . THR A 1 93 ? -2.609 10.799 17.656 1.00 97.00 93 THR A O 1
ATOM 766 N N . TYR A 1 94 ? -1.769 9.953 15.752 1.00 95.25 94 TYR A N 1
ATOM 767 C CA . TYR A 1 94 ? -3.098 9.768 15.161 1.00 95.25 94 TYR A CA 1
ATOM 768 C C . TYR A 1 94 ? -3.816 8.551 15.753 1.00 95.25 94 TYR A C 1
ATOM 770 O O . TYR A 1 94 ? -5.023 8.618 15.956 1.00 95.25 94 TYR A O 1
ATOM 778 N N . ILE A 1 95 ? -3.091 7.487 16.125 1.00 96.12 95 ILE A N 1
ATOM 779 C CA . ILE A 1 95 ? -3.681 6.318 16.803 1.00 96.12 95 ILE A CA 1
ATOM 780 C C . ILE A 1 95 ? -4.324 6.737 18.128 1.00 96.12 95 ILE A C 1
ATOM 782 O O . ILE A 1 95 ? -5.450 6.336 18.419 1.00 96.12 95 ILE A O 1
ATOM 786 N N . LYS A 1 96 ? -3.639 7.572 18.920 1.00 96.31 96 LYS A N 1
ATOM 787 C CA . LYS A 1 96 ? -4.171 8.094 20.184 1.00 96.31 96 LYS A CA 1
ATOM 788 C C . LYS A 1 96 ? -5.464 8.881 19.964 1.00 96.31 96 LYS A C 1
ATOM 790 O O . LYS A 1 96 ? -6.444 8.608 20.646 1.00 96.31 96 LYS A O 1
ATOM 795 N N . LYS A 1 97 ? -5.476 9.798 18.990 1.00 96.56 97 LYS A N 1
ATOM 796 C CA . LYS A 1 97 ? -6.666 10.601 18.668 1.00 96.56 97 LYS A CA 1
ATOM 797 C C . LYS A 1 97 ? -7.846 9.738 18.223 1.00 96.56 97 LYS A C 1
ATOM 799 O O . LYS A 1 97 ? -8.944 9.925 18.726 1.00 96.56 97 LYS A O 1
ATOM 804 N N . ILE A 1 98 ? -7.611 8.772 17.333 1.00 96.69 98 ILE A N 1
ATOM 805 C CA . ILE A 1 98 ? -8.649 7.831 16.880 1.00 96.69 98 ILE A CA 1
ATOM 806 C C . ILE A 1 98 ? -9.197 7.038 18.069 1.00 96.69 98 ILE A 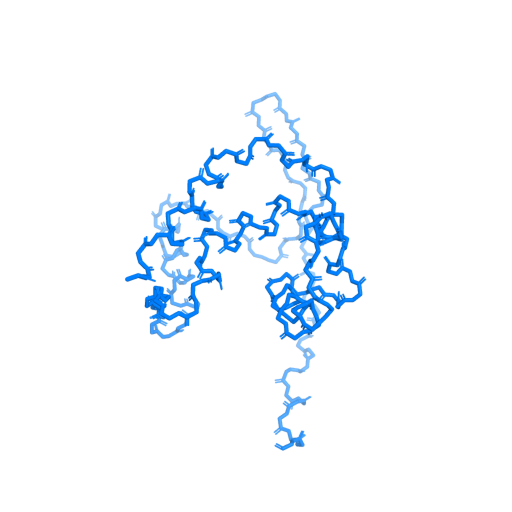C 1
ATOM 808 O O . ILE A 1 98 ? -10.406 6.913 18.225 1.00 96.69 98 ILE A O 1
ATOM 812 N N . LYS A 1 99 ? -8.322 6.538 18.949 1.00 97.00 99 LYS A N 1
ATOM 813 C CA . LYS A 1 99 ? -8.739 5.811 20.152 1.00 97.00 99 LYS A 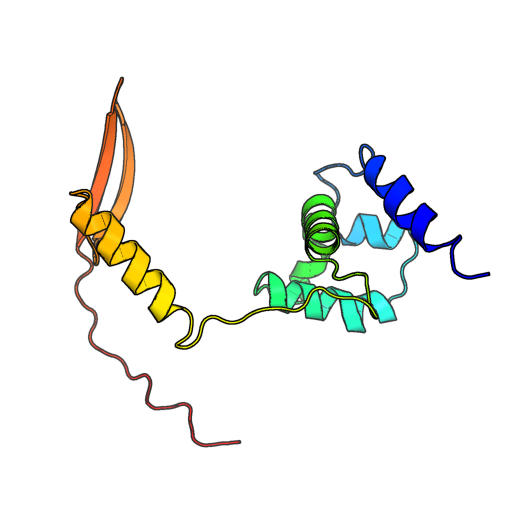CA 1
ATOM 814 C C . LYS A 1 99 ? -9.620 6.672 21.062 1.00 97.00 99 LYS A C 1
ATOM 816 O O . LYS A 1 99 ? -10.633 6.182 21.545 1.00 97.00 99 LYS A O 1
ATOM 821 N N . GLU A 1 100 ? -9.229 7.918 21.318 1.00 97.31 100 GLU A N 1
ATOM 822 C CA . GLU A 1 100 ? -10.000 8.853 22.147 1.00 97.31 100 GLU A CA 1
ATOM 823 C C . GLU A 1 100 ? -11.389 9.126 21.552 1.00 97.31 100 GLU A C 1
ATOM 825 O O . GLU A 1 100 ? -12.376 9.054 22.280 1.00 97.31 100 GLU A O 1
ATOM 830 N N . ASP A 1 101 ? -11.467 9.353 20.238 1.00 97.94 101 ASP A N 1
ATOM 831 C CA . ASP A 1 101 ? -12.714 9.628 19.511 1.00 97.94 101 ASP A CA 1
ATOM 832 C C . ASP A 1 101 ? -13.669 8.420 19.467 1.00 97.94 101 ASP A C 1
ATOM 834 O O . ASP A 1 101 ? -14.878 8.532 19.676 1.00 97.94 101 ASP A O 1
ATOM 838 N N . MET A 1 102 ? -13.125 7.216 19.280 1.00 97.56 102 MET A N 1
ATOM 839 C CA . MET A 1 102 ? -13.914 5.986 19.352 1.00 97.56 102 MET A CA 1
ATOM 840 C C . MET A 1 102 ? -14.472 5.763 20.764 1.00 97.56 102 MET A C 1
ATOM 842 O O . MET A 1 102 ? -15.643 5.416 20.916 1.00 97.56 102 MET A O 1
ATOM 846 N N . LEU A 1 103 ? -13.658 5.979 21.804 1.00 97.00 103 LEU A N 1
ATOM 847 C CA . LEU A 1 103 ? -14.087 5.807 23.195 1.00 97.00 103 LEU A CA 1
ATOM 848 C C . LEU A 1 103 ? -15.136 6.849 23.608 1.00 97.00 103 LEU A C 1
ATOM 850 O O . LEU A 1 103 ? -16.097 6.492 24.289 1.00 97.00 103 LEU A O 1
ATOM 854 N N . SER A 1 104 ? -14.992 8.110 23.188 1.00 96.81 104 SER A N 1
ATOM 855 C CA . SER A 1 104 ? -15.986 9.160 23.461 1.00 96.81 104 SER A CA 1
ATOM 856 C C . SER A 1 104 ? -17.318 8.896 22.752 1.00 96.81 104 SER A C 1
ATOM 858 O O . SER A 1 104 ? -18.372 9.211 23.299 1.00 96.81 104 SER A O 1
ATOM 860 N N . SER A 1 105 ? -17.278 8.239 21.590 1.00 97.50 105 SER A N 1
ATOM 861 C CA . SER A 1 105 ? -18.458 7.783 20.845 1.00 97.50 105 SER A CA 1
ATOM 862 C C . SER A 1 105 ? -19.114 6.522 21.433 1.00 97.50 105 SER A C 1
ATOM 864 O O . SER A 1 105 ? -20.065 5.995 20.860 1.00 97.50 105 SER A O 1
ATOM 866 N N . GLY A 1 106 ? -18.615 6.005 22.562 1.00 96.81 106 GLY A N 1
ATOM 867 C CA . GLY A 1 106 ? -19.145 4.806 23.219 1.00 96.81 106 GLY A CA 1
ATOM 868 C C . GLY A 1 106 ? -18.683 3.480 22.602 1.00 96.81 106 GLY A C 1
ATOM 869 O O . GLY A 1 106 ? -19.190 2.423 22.980 1.00 96.81 106 GLY A O 1
ATOM 870 N N . CYS A 1 107 ? -17.716 3.496 21.678 1.00 96.94 107 CYS A N 1
ATOM 871 C CA . CYS A 1 107 ? -17.158 2.275 21.105 1.00 96.94 107 CYS A CA 1
ATOM 872 C C . CYS A 1 107 ? -16.304 1.529 22.139 1.00 96.94 107 CYS A C 1
ATOM 874 O O . CYS A 1 107 ? -15.443 2.107 22.804 1.00 96.94 107 CYS A O 1
ATOM 876 N N . GLN A 1 108 ? -16.471 0.209 22.218 1.00 94.69 108 GLN A N 1
ATOM 877 C CA . GLN A 1 108 ? -15.575 -0.651 22.989 1.00 94.69 108 GLN A CA 1
ATOM 878 C C . GLN A 1 108 ? -14.394 -1.094 22.122 1.00 94.69 108 GLN A C 1
ATOM 880 O O . GLN A 1 108 ? -14.587 -1.701 21.072 1.00 94.69 108 GLN A O 1
ATOM 885 N N . ILE A 1 109 ? -13.165 -0.844 22.577 1.00 93.56 109 ILE A N 1
ATOM 886 C CA . ILE A 1 109 ? -11.946 -1.337 21.922 1.00 93.56 109 ILE A CA 1
ATOM 887 C C . ILE A 1 109 ? -11.398 -2.507 22.739 1.00 93.56 109 ILE A C 1
ATOM 889 O O . ILE A 1 109 ? -10.927 -2.318 23.860 1.00 93.56 109 ILE A O 1
ATOM 893 N N . ARG A 1 110 ? -11.445 -3.717 22.174 1.00 91.75 110 ARG A N 1
ATOM 894 C CA . ARG A 1 110 ? -10.937 -4.942 22.810 1.00 91.75 110 ARG A CA 1
ATOM 895 C C . ARG A 1 110 ? -9.624 -5.362 22.158 1.00 91.75 110 ARG A C 1
ATOM 897 O O . ARG A 1 110 ? -9.601 -5.798 21.014 1.00 91.75 110 ARG A O 1
ATOM 904 N N . THR A 1 111 ? -8.521 -5.216 22.885 1.00 91.94 111 THR A N 1
ATOM 905 C CA . THR A 1 111 ? -7.186 -5.658 22.448 1.00 91.94 111 THR A CA 1
ATOM 906 C C . THR A 1 111 ? -6.824 -6.995 23.081 1.00 91.94 111 THR A C 1
ATOM 908 O O . THR A 1 111 ? -7.338 -7.323 24.144 1.00 91.94 111 THR A O 1
ATOM 911 N N . GLY A 1 112 ? -5.892 -7.735 22.479 1.00 91.94 112 GLY A N 1
ATOM 912 C CA . GLY A 1 112 ? -5.433 -9.015 23.032 1.00 91.94 112 GLY A CA 1
ATOM 913 C C . GLY A 1 112 ? -6.338 -10.203 22.702 1.00 91.94 112 GLY A C 1
ATOM 914 O O . GLY A 1 112 ? -6.070 -11.298 23.171 1.00 91.94 112 GLY A O 1
ATOM 915 N N . TYR A 1 113 ? -7.355 -10.020 21.859 1.00 92.56 113 TYR A N 1
ATOM 916 C CA . TYR A 1 113 ? -8.224 -11.093 21.382 1.00 92.56 113 TYR A CA 1
ATOM 917 C C . TYR A 1 113 ? -7.934 -11.396 19.911 1.00 92.56 113 TYR A C 1
ATOM 919 O O . TYR A 1 113 ? -7.938 -10.495 19.072 1.00 92.56 113 TYR A O 1
ATOM 927 N N . ALA A 1 114 ? -7.665 -12.661 19.593 1.00 92.69 114 ALA A N 1
ATOM 928 C CA . ALA A 1 114 ? -7.584 -13.141 18.221 1.00 92.69 114 ALA A CA 1
ATOM 929 C C . ALA A 1 114 ? -8.981 -13.538 17.735 1.00 92.69 114 ALA A C 1
ATOM 931 O O . ALA A 1 114 ? -9.641 -14.351 18.380 1.00 92.69 114 ALA A O 1
ATOM 932 N N . ILE A 1 115 ? -9.411 -13.011 16.589 1.00 93.56 115 ILE A N 1
ATOM 933 C CA . ILE A 1 115 ? -10.633 -13.473 15.919 1.00 93.56 115 ILE A CA 1
ATOM 934 C C . ILE A 1 115 ? -10.339 -14.840 15.288 1.00 93.56 115 ILE A C 1
ATOM 936 O O . ILE A 1 115 ? -9.376 -14.970 14.531 1.00 93.56 115 ILE A O 1
ATOM 940 N N . LYS A 1 116 ? -11.146 -15.853 15.616 1.00 94.38 116 LYS A N 1
ATOM 941 C CA . LYS A 1 116 ? -11.023 -17.226 15.094 1.00 94.38 116 LYS A CA 1
ATOM 942 C C . LYS A 1 116 ? -12.024 -17.509 13.995 1.00 94.38 116 LYS A C 1
ATOM 944 O O . LYS A 1 116 ? -11.653 -18.039 12.954 1.00 94.38 116 LYS A O 1
ATOM 949 N N . TYR A 1 117 ? -13.265 -17.105 14.225 1.00 92.75 117 TYR A N 1
ATOM 950 C CA . TYR A 1 117 ? -14.347 -17.296 13.279 1.00 92.75 117 TYR A CA 1
ATOM 951 C C . TYR A 1 117 ? -15.172 -16.027 13.173 1.00 92.75 117 TYR A C 1
ATOM 953 O O . TYR A 1 117 ? -15.395 -15.317 14.155 1.00 92.75 117 TYR A O 1
ATOM 961 N N . VAL A 1 118 ? -15.624 -15.769 11.953 1.00 94.00 118 VAL A N 1
ATOM 962 C CA . VAL A 1 118 ? -16.595 -14.733 11.629 1.00 94.00 118 VAL A CA 1
ATOM 963 C C . VAL A 1 118 ? -17.746 -15.449 10.946 1.00 94.00 118 VAL A C 1
ATOM 965 O O . VAL A 1 118 ? -17.539 -16.126 9.941 1.00 94.00 118 VAL A O 1
ATOM 968 N N . SER A 1 119 ? -18.945 -15.344 11.509 1.00 92.75 119 SER A N 1
ATOM 969 C CA . SER A 1 119 ? -20.145 -15.950 10.937 1.00 92.75 119 SER A CA 1
ATOM 970 C C . SER A 1 119 ? -21.240 -14.909 10.801 1.00 92.75 119 SER A C 1
ATOM 972 O O . SER A 1 119 ? -21.433 -14.063 11.674 1.00 92.75 119 SER A O 1
ATOM 974 N N . LYS A 1 120 ? -21.960 -14.970 9.683 1.00 92.75 120 LYS A N 1
ATOM 975 C CA . LYS A 1 120 ? -23.150 -14.156 9.476 1.00 92.75 120 LYS A CA 1
ATOM 976 C C . LYS A 1 120 ? -24.352 -14.901 10.056 1.00 92.75 120 LYS A C 1
ATOM 978 O O . LYS A 1 120 ? -24.569 -16.065 9.725 1.00 92.75 120 LYS A O 1
ATOM 983 N N . ARG A 1 121 ? -25.119 -14.232 10.906 1.00 86.94 121 ARG A N 1
ATOM 984 C CA . ARG A 1 121 ? -26.510 -14.578 11.222 1.00 86.94 121 ARG A CA 1
ATOM 985 C C . ARG A 1 121 ? -27.398 -13.563 10.511 1.00 86.94 121 ARG A C 1
ATOM 987 O O . ARG A 1 121 ? -26.904 -12.495 10.180 1.00 86.94 121 ARG A O 1
ATOM 994 N N . ASP A 1 122 ? -28.649 -13.910 10.231 1.00 86.50 122 ASP A N 1
ATOM 995 C CA . ASP A 1 122 ? -29.562 -13.173 9.335 1.00 86.50 122 ASP A CA 1
ATOM 996 C C . ASP A 1 122 ? -29.295 -11.652 9.257 1.00 86.50 122 ASP A C 1
ATOM 998 O O . ASP A 1 122 ? -28.842 -11.172 8.212 1.00 86.50 122 ASP A O 1
ATOM 1002 N N . ASP A 1 123 ? -29.420 -10.955 10.394 1.00 86.69 123 ASP A N 1
ATOM 1003 C CA . ASP A 1 123 ? -29.185 -9.508 10.537 1.00 86.69 123 ASP A CA 1
ATOM 1004 C C . ASP A 1 123 ? -27.955 -9.136 11.398 1.00 86.69 123 ASP A C 1
ATOM 1006 O O . ASP A 1 123 ? -27.796 -7.976 11.777 1.00 86.69 123 ASP A O 1
ATOM 1010 N N . ASP A 1 124 ? -27.076 -10.089 11.733 1.00 89.06 124 ASP A N 1
ATOM 1011 C CA . ASP A 1 124 ? -25.956 -9.858 12.661 1.00 89.06 124 ASP A CA 1
ATOM 1012 C C . ASP A 1 124 ? -24.647 -10.556 12.240 1.00 89.06 124 ASP A C 1
ATOM 1014 O O . ASP A 1 124 ? -24.617 -11.509 11.460 1.00 89.06 124 ASP A O 1
ATOM 1018 N N . CYS A 1 125 ? -23.523 -10.093 12.778 1.00 91.12 125 CYS A N 1
ATOM 1019 C CA . CYS A 1 125 ? -22.213 -10.702 12.594 1.00 91.12 125 CYS A CA 1
ATOM 1020 C C . CYS A 1 125 ? -21.690 -11.213 13.938 1.00 91.12 125 CYS A C 1
ATOM 1022 O O . CYS A 1 125 ? -21.398 -10.446 14.851 1.00 91.12 125 CYS A O 1
ATOM 1024 N N . CYS A 1 126 ? -21.532 -12.528 14.054 1.00 91.12 126 CYS A N 1
ATOM 1025 C CA . CYS A 1 126 ? -20.983 -13.169 15.240 1.00 91.12 126 CYS A CA 1
ATOM 1026 C C . CYS A 1 126 ? -19.476 -13.399 15.077 1.00 91.12 126 CYS A C 1
ATOM 1028 O O . CYS A 1 126 ? -19.024 -13.949 14.069 1.00 91.12 126 CYS A O 1
ATOM 1030 N N . PHE A 1 127 ? -18.712 -13.030 16.106 1.00 91.69 127 PHE A N 1
ATOM 1031 C CA . PHE A 1 127 ? -17.268 -13.240 16.181 1.00 91.69 127 PHE A CA 1
ATOM 1032 C C . PHE A 1 127 ? -16.945 -14.211 17.313 1.00 91.69 127 PHE A C 1
ATOM 1034 O O . PHE A 1 127 ? -17.305 -13.963 18.464 1.00 91.69 127 PHE A O 1
ATOM 1041 N N . GLU A 1 128 ? -16.214 -15.276 17.005 1.00 91.38 128 GLU A N 1
ATOM 1042 C CA . GLU A 1 128 ? -15.584 -16.108 18.029 1.00 91.38 128 GLU A CA 1
ATOM 1043 C C . GLU A 1 128 ? -14.157 -15.618 18.258 1.00 91.38 128 GLU A C 1
ATOM 1045 O O . GLU A 1 128 ? -13.380 -15.447 17.312 1.00 91.38 128 GLU A O 1
ATOM 1050 N N . MET A 1 129 ? -13.824 -15.358 19.520 1.00 92.50 129 MET A N 1
ATOM 1051 C CA . MET A 1 129 ? -12.572 -14.727 19.924 1.00 92.50 129 MET A CA 1
ATOM 1052 C C . MET A 1 129 ? -11.857 -15.579 20.968 1.00 92.50 129 MET A C 1
ATOM 1054 O O . MET A 1 129 ? -12.486 -16.102 21.882 1.00 92.50 129 MET A O 1
ATOM 1058 N N . GLU A 1 130 ? -10.535 -15.655 20.864 1.00 91.88 130 GLU A N 1
ATOM 1059 C CA . GLU A 1 130 ? -9.667 -16.293 21.855 1.00 91.88 130 GLU A CA 1
ATOM 1060 C C . GLU A 1 130 ? -8.737 -15.242 22.466 1.00 91.88 130 GLU A C 1
ATOM 1062 O O . GLU A 1 130 ? -8.127 -14.450 21.739 1.00 91.88 130 GLU A O 1
ATOM 1067 N N . GLU A 1 131 ? -8.622 -15.215 23.793 1.00 90.19 131 GLU A N 1
ATOM 1068 C CA . GLU A 1 131 ? -7.666 -14.344 24.475 1.00 90.19 131 GLU A CA 1
ATOM 1069 C C . GLU A 1 131 ? -6.240 -14.835 24.194 1.00 90.19 131 GLU A C 1
ATOM 1071 O O . GLU A 1 131 ? -5.883 -15.981 24.469 1.00 90.19 131 GLU A O 1
ATOM 1076 N N . LYS A 1 132 ? -5.398 -13.964 23.635 1.00 80.88 132 LYS A N 1
ATOM 1077 C CA . LYS A 1 132 ? -3.976 -14.259 23.490 1.00 80.88 132 LYS A CA 1
ATOM 1078 C C . LYS A 1 132 ? -3.338 -14.199 24.874 1.00 80.88 132 LYS A C 1
ATOM 1080 O O . LYS A 1 132 ? -3.187 -13.117 25.442 1.00 80.88 132 LYS A O 1
ATOM 1085 N N . ILE A 1 133 ? -2.914 -15.355 25.385 1.00 71.94 133 ILE A N 1
ATOM 1086 C CA . ILE A 1 133 ? -2.022 -15.427 26.545 1.00 71.94 133 ILE A CA 1
ATOM 1087 C C . ILE A 1 133 ? -0.787 -14.585 26.211 1.00 71.94 133 ILE A C 1
ATOM 1089 O O . ILE A 1 133 ? -0.180 -14.761 25.153 1.00 71.94 133 ILE A O 1
ATOM 1093 N N . LYS A 1 134 ? -0.443 -13.633 27.084 1.00 59.12 134 LYS A N 1
ATOM 1094 C CA . LYS A 1 134 ? 0.764 -12.817 26.936 1.00 59.12 134 LYS A CA 1
ATOM 1095 C C . LYS A 1 134 ? 1.984 -13.740 26.958 1.00 59.12 134 LYS A C 1
ATOM 1097 O O . LYS A 1 134 ? 2.464 -14.089 28.032 1.00 59.12 134 LYS A O 1
ATOM 1102 N N . GLU A 1 135 ? 2.504 -14.120 25.795 1.00 50.09 135 GLU A N 1
ATOM 1103 C CA . GLU A 1 135 ? 3.890 -14.567 25.726 1.00 50.09 135 GLU A CA 1
ATOM 1104 C C . GLU A 1 135 ? 4.761 -13.384 26.155 1.00 50.09 135 GLU A C 1
ATOM 1106 O O . GLU A 1 135 ? 4.621 -12.268 25.646 1.00 50.09 135 GLU A O 1
ATOM 1111 N N . GLY A 1 136 ? 5.574 -13.615 27.186 1.00 42.75 136 GLY A N 1
ATOM 1112 C CA . GLY A 1 136 ? 6.383 -12.596 27.837 1.00 42.75 136 GLY A CA 1
ATOM 1113 C C . GLY A 1 136 ? 7.240 -11.810 26.850 1.00 42.75 136 GLY A C 1
ATOM 1114 O O . GLY A 1 136 ? 7.664 -12.332 25.820 1.00 42.75 136 GLY A O 1
ATOM 1115 N N . GLN A 1 137 ? 7.495 -10.549 27.207 1.00 44.16 137 GLN A N 1
ATOM 1116 C CA . GLN A 1 137 ? 8.501 -9.680 26.600 1.00 44.16 137 GLN A CA 1
ATOM 1117 C C . GLN A 1 137 ? 9.775 -10.479 26.275 1.00 44.16 137 GLN A C 1
ATOM 1119 O O . GLN A 1 137 ? 10.596 -10.723 27.154 1.00 44.16 137 GLN A O 1
ATOM 1124 N N . ARG A 1 138 ? 9.945 -10.899 25.018 1.00 34.72 138 ARG A N 1
ATOM 1125 C CA . ARG A 1 138 ? 11.250 -11.283 24.476 1.00 34.72 138 ARG A CA 1
ATOM 1126 C C . ARG A 1 138 ? 11.811 -10.052 23.778 1.00 34.72 138 ARG A C 1
ATOM 1128 O O . ARG A 1 138 ? 11.118 -9.418 22.986 1.00 34.72 138 ARG A O 1
ATOM 1135 N N . GLY A 1 139 ? 13.004 -9.675 24.227 1.00 34.47 139 GLY A N 1
ATOM 1136 C CA . GLY A 1 139 ? 13.559 -8.332 24.176 1.00 34.47 139 GLY A CA 1
ATOM 1137 C C . GLY A 1 139 ? 13.643 -7.718 22.787 1.00 34.47 139 GLY A C 1
ATOM 1138 O O . GLY A 1 139 ? 14.154 -8.314 21.845 1.00 34.47 139 GLY A O 1
ATOM 1139 N N . VAL A 1 140 ? 13.207 -6.466 22.714 1.00 35.66 140 VAL A N 1
ATOM 1140 C CA . VAL A 1 140 ? 13.685 -5.502 21.727 1.00 35.66 140 VAL A CA 1
ATOM 1141 C C . VAL A 1 140 ? 14.817 -4.729 22.409 1.00 35.66 140 VAL A C 1
ATOM 1143 O O . VAL A 1 140 ? 14.646 -3.565 22.731 1.00 35.66 140 VAL A O 1
ATOM 1146 N N . ASP A 1 141 ? 15.920 -5.409 22.736 1.00 33.75 141 ASP A N 1
ATOM 1147 C CA . ASP A 1 141 ? 17.133 -4.778 23.298 1.00 33.75 141 ASP A CA 1
ATOM 1148 C C . ASP A 1 141 ? 18.453 -5.355 22.732 1.00 33.75 141 ASP A C 1
ATOM 1150 O O . ASP A 1 141 ? 19.528 -4.902 23.104 1.00 33.75 141 ASP A O 1
ATOM 1154 N N . GLU A 1 142 ? 18.417 -6.267 21.752 1.00 37.78 142 GLU A N 1
ATOM 1155 C CA . GLU A 1 142 ? 19.619 -6.747 21.041 1.00 37.78 142 GLU A CA 1
ATOM 1156 C C . GLU A 1 142 ? 19.488 -6.525 19.528 1.00 37.78 142 GLU A C 1
ATOM 1158 O O . GLU A 1 142 ? 19.296 -7.454 18.753 1.00 37.78 142 GLU A O 1
ATOM 1163 N N . MET A 1 143 ? 19.535 -5.265 19.086 1.00 31.17 143 MET A N 1
ATOM 1164 C CA . MET A 1 143 ? 19.880 -4.931 17.691 1.00 31.17 143 MET A CA 1
ATOM 1165 C C . MET A 1 143 ? 20.286 -3.457 17.564 1.00 31.17 143 MET A C 1
ATOM 1167 O O . MET A 1 143 ? 19.746 -2.690 16.766 1.00 31.17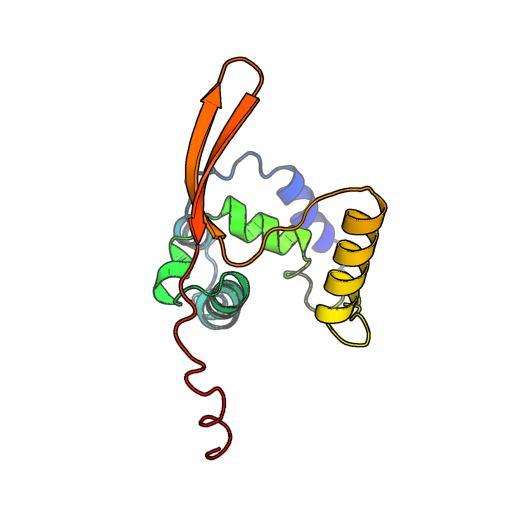 143 MET A O 1
ATOM 1171 N N . ARG A 1 144 ? 21.197 -3.012 18.437 1.00 34.22 144 ARG A N 1
ATOM 1172 C CA . ARG A 1 144 ? 21.742 -1.647 18.382 1.00 34.22 144 ARG A CA 1
ATOM 1173 C C . ARG A 1 144 ? 23.217 -1.552 18.774 1.00 34.22 144 ARG A C 1
ATOM 1175 O O . ARG A 1 144 ? 23.649 -0.567 19.364 1.00 34.22 144 ARG A O 1
ATOM 1182 N N . SER A 1 145 ? 23.980 -2.568 18.404 1.00 39.00 145 SER A N 1
ATOM 1183 C CA . SER A 1 145 ? 25.439 -2.542 18.378 1.00 39.00 145 SER A CA 1
ATOM 1184 C C . SER A 1 145 ? 25.889 -3.401 17.203 1.00 39.00 145 SER A C 1
ATOM 1186 O O . SER A 1 145 ? 25.418 -4.530 17.107 1.00 39.00 145 SER A O 1
ATOM 1188 N N . GLU A 1 146 ? 26.783 -2.853 16.379 1.00 35.22 146 GLU A N 1
ATOM 1189 C CA . GLU A 1 146 ? 27.274 -3.353 15.079 1.00 35.22 146 GLU A CA 1
ATOM 1190 C C . GLU A 1 146 ? 26.474 -2.839 13.869 1.00 35.22 146 GLU A C 1
ATOM 1192 O O . GLU A 1 146 ? 25.600 -3.511 13.330 1.00 35.22 146 GLU A O 1
ATOM 1197 N N . ASP A 1 147 ? 26.703 -1.561 13.538 1.00 35.78 147 ASP A N 1
ATOM 1198 C CA . ASP A 1 147 ? 27.374 -1.122 12.295 1.00 35.78 147 ASP A CA 1
ATOM 1199 C C . ASP A 1 147 ? 27.705 0.386 12.355 1.00 35.78 147 ASP A C 1
ATOM 1201 O O . ASP A 1 147 ? 26.825 1.185 12.763 1.00 35.78 147 ASP A O 1
#

Radius of gyration: 22.67 Å; chains: 1; bounding box: 57×38×55 Å

Sequence (147 aa):
MLASSKVMYLEEFQRNQDISHDDTLWDFIKSHGYSELFQKAYLVPICSSLWSCPTHVVMRLSAFSALSYFNNHHLFQMFSGPQWYIVRGGSQTYIKKIKEDMLSSGCQIRTGYAIKYVSKRDDDCCFEMEEKIKEGQRGVDEMRSED

Organism: Lactuca saligna (NCBI:txid75948)